Protein AF-A0A956MQ25-F1 (afdb_monomer)

Secondary structure (DSSP, 8-state):
-PPP--HHHHHTSSS-HHHHHHHHHHHHHHHHHHHHHHHHHHHHHHHTT---TT------TTTT---PPPHHHHHHHHHHTT------------

Foldseek 3Di:
DDDDDDLVLLVVLDVDSVVSVVQLVVQLVVVVVVVVVVVVVVVVVVVVVDPDDDDPDPPDPVNSVDDDDRSSVVSVVCSSVVVDDDDDDPPPPD

Mean predicted aligned error: 10.69 Å

Structure (mmCIF, N/CA/C/O backbone):
data_AF-A0A956MQ25-F1
#
_entry.id   AF-A0A956MQ25-F1
#
l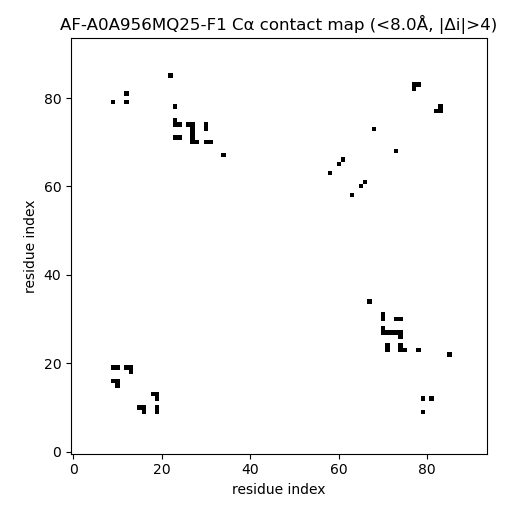oop_
_atom_site.group_PDB
_atom_site.id
_atom_site.type_symbol
_atom_site.label_atom_id
_atom_site.label_alt_id
_atom_site.label_comp_id
_atom_site.label_asym_id
_atom_site.label_entity_id
_atom_site.label_seq_id
_atom_site.pdbx_PDB_ins_code
_atom_site.Cartn_x
_atom_site.Cartn_y
_atom_site.Cartn_z
_atom_site.occupancy
_atom_site.B_iso_or_equiv
_atom_site.auth_seq_id
_atom_site.auth_comp_id
_atom_site.auth_asym_id
_atom_site.auth_atom_id
_atom_site.pdbx_PDB_model_num
ATOM 1 N N . MET A 1 1 ? -6.998 7.872 -11.657 1.00 57.50 1 MET A N 1
ATOM 2 C CA . MET A 1 1 ? -8.383 8.219 -11.265 1.00 57.50 1 MET A CA 1
ATOM 3 C C . MET A 1 1 ? -8.422 8.341 -9.746 1.00 57.50 1 MET A C 1
ATOM 5 O O . MET A 1 1 ? -7.732 7.563 -9.099 1.00 57.50 1 MET A O 1
ATOM 9 N N . VAL A 1 2 ? -9.102 9.340 -9.177 1.00 66.38 2 VAL A N 1
ATOM 10 C CA . VAL A 1 2 ? -9.271 9.445 -7.715 1.00 66.38 2 VAL A CA 1
ATOM 11 C C . VAL A 1 2 ? -10.537 8.679 -7.353 1.00 66.38 2 VAL A C 1
ATOM 13 O O . VAL A 1 2 ? -11.612 9.026 -7.831 1.00 66.38 2 VAL A O 1
ATOM 16 N N . GLU A 1 3 ? -10.391 7.626 -6.558 1.00 74.06 3 GLU A N 1
ATOM 17 C CA . GLU A 1 3 ? -11.501 6.822 -6.048 1.00 74.06 3 GLU A CA 1
ATOM 18 C C . GLU A 1 3 ? -11.773 7.201 -4.593 1.00 74.06 3 GLU A C 1
ATOM 20 O O . GLU A 1 3 ? -10.851 7.434 -3.810 1.00 74.06 3 GLU A O 1
ATOM 25 N N . THR A 1 4 ? -13.049 7.296 -4.235 1.00 76.81 4 THR A N 1
ATOM 26 C CA . THR A 1 4 ? -13.475 7.567 -2.862 1.00 76.81 4 THR A CA 1
ATOM 27 C C . THR A 1 4 ? -13.580 6.261 -2.093 1.00 76.81 4 THR A C 1
ATOM 29 O O . THR A 1 4 ? -14.266 5.341 -2.539 1.00 76.81 4 THR A O 1
ATOM 32 N N . ILE A 1 5 ? -12.958 6.201 -0.919 1.00 76.62 5 ILE A N 1
ATOM 33 C CA . ILE A 1 5 ? -13.015 5.030 -0.041 1.00 76.62 5 ILE A CA 1
ATOM 34 C C . ILE A 1 5 ? -13.914 5.332 1.150 1.00 76.62 5 ILE A C 1
ATOM 36 O O . ILE A 1 5 ? -13.858 6.415 1.731 1.00 76.62 5 ILE A O 1
ATOM 40 N N . ASP A 1 6 ? -14.744 4.356 1.509 1.00 81.44 6 ASP A N 1
ATOM 41 C CA . ASP A 1 6 ? -15.547 4.415 2.723 1.00 81.44 6 ASP A CA 1
ATOM 42 C C . ASP A 1 6 ? -14.660 4.141 3.945 1.00 81.44 6 ASP A C 1
ATOM 44 O O . ASP A 1 6 ? -14.132 3.039 4.110 1.00 81.44 6 ASP A O 1
ATOM 48 N N . LEU A 1 7 ? -14.517 5.145 4.811 1.00 78.44 7 LEU A N 1
ATOM 49 C CA . LEU A 1 7 ? -13.713 5.069 6.033 1.00 78.44 7 LEU A CA 1
ATOM 50 C C . LEU A 1 7 ? -14.191 3.969 6.988 1.00 78.44 7 LEU A C 1
ATOM 52 O O . LEU A 1 7 ? -13.385 3.441 7.751 1.00 78.44 7 LEU A O 1
ATOM 56 N N . LYS A 1 8 ? -15.474 3.586 6.936 1.00 81.56 8 LYS A N 1
ATOM 57 C CA . LYS A 1 8 ? -15.998 2.494 7.769 1.00 81.56 8 LYS A CA 1
ATOM 58 C C . LYS A 1 8 ? -15.327 1.165 7.446 1.00 81.56 8 LYS A C 1
ATOM 60 O O . LYS A 1 8 ? -14.968 0.443 8.364 1.00 81.56 8 LYS A O 1
ATOM 65 N N . LYS A 1 9 ? -15.071 0.896 6.163 1.00 82.56 9 LYS A N 1
ATOM 66 C CA . LYS A 1 9 ? -14.418 -0.343 5.713 1.00 82.56 9 LYS A CA 1
ATOM 67 C C . LYS A 1 9 ? -12.975 -0.453 6.198 1.00 82.56 9 LYS A C 1
ATOM 69 O O . LYS A 1 9 ? -12.501 -1.545 6.469 1.00 82.56 9 LYS A O 1
ATOM 74 N N . ILE A 1 10 ? -12.284 0.681 6.312 1.00 81.69 10 ILE A N 1
ATOM 75 C CA . ILE A 1 10 ? -10.927 0.732 6.870 1.00 81.69 10 ILE A CA 1
ATOM 76 C C . ILE A 1 10 ? -10.981 0.461 8.377 1.00 81.69 10 ILE A C 1
ATOM 78 O O . ILE A 1 10 ? -10.180 -0.306 8.897 1.00 81.69 10 ILE A O 1
ATOM 82 N N . ASN A 1 11 ? -11.958 1.053 9.066 1.00 80.31 11 ASN A N 1
ATOM 83 C CA . ASN A 1 11 ? -12.136 0.898 10.508 1.00 80.31 11 ASN A CA 1
ATOM 84 C C . ASN A 1 11 ? -12.633 -0.500 10.927 1.00 80.31 11 ASN A C 1
ATOM 86 O O . ASN A 1 11 ? -12.531 -0.854 12.090 1.00 80.3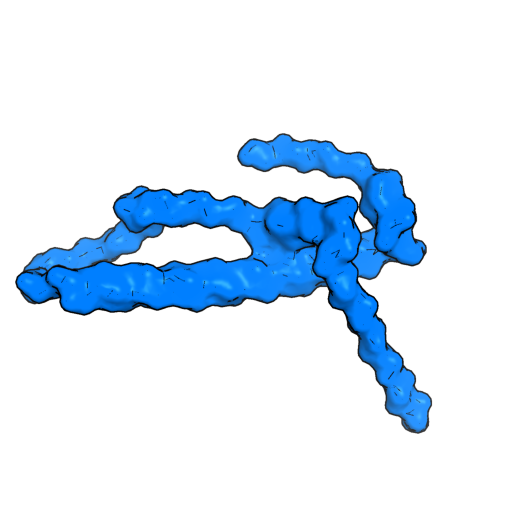1 11 ASN A O 1
ATOM 90 N N . GLU A 1 12 ? -13.193 -1.285 10.006 1.00 82.06 12 GLU A N 1
ATOM 91 C CA . GLU A 1 12 ? -13.533 -2.699 10.235 1.00 82.06 12 GLU A CA 1
ATOM 92 C C . GLU A 1 12 ? -12.301 -3.619 10.176 1.00 82.06 12 GLU A C 1
ATOM 94 O O . GLU A 1 12 ? -12.343 -4.722 10.713 1.00 82.06 12 GLU A O 1
ATOM 99 N N . LYS A 1 13 ? -11.215 -3.173 9.532 1.00 75.88 13 LYS A N 1
ATOM 100 C CA . LYS A 1 13 ? -9.998 -3.962 9.266 1.00 75.88 13 LYS A CA 1
ATOM 101 C C . LYS A 1 13 ? -8.826 -3.634 10.192 1.00 75.88 13 LYS A C 1
ATOM 103 O O . LYS A 1 13 ? -7.789 -4.281 10.110 1.00 75.88 13 LYS A O 1
ATOM 108 N N . ALA A 1 14 ? -8.969 -2.625 11.043 1.00 77.94 14 ALA A N 1
ATOM 109 C CA . ALA A 1 14 ? -7.968 -2.242 12.027 1.00 77.94 14 ALA A CA 1
ATOM 110 C C . ALA A 1 14 ? -8.646 -1.802 13.317 1.00 77.94 14 ALA A C 1
ATOM 112 O O . ALA A 1 14 ? -9.695 -1.159 13.283 1.00 77.94 14 ALA A O 1
ATOM 113 N N . ASP A 1 15 ? -7.991 -2.065 14.444 1.00 78.31 15 ASP A N 1
ATOM 114 C CA . ASP A 1 15 ? -8.472 -1.647 15.762 1.00 78.31 15 ASP A CA 1
ATOM 115 C C . ASP A 1 15 ? -8.577 -0.119 15.880 1.00 78.31 15 ASP A C 1
ATOM 117 O O . ASP A 1 15 ? -9.405 0.415 16.623 1.00 78.31 15 ASP A O 1
ATOM 121 N N . ASN A 1 16 ? -7.746 0.603 15.122 1.00 84.88 16 ASN A N 1
ATOM 122 C CA . ASN A 1 16 ? -7.738 2.054 15.081 1.00 84.88 16 ASN A CA 1
ATOM 123 C C . ASN A 1 16 ? -7.477 2.587 13.664 1.00 84.88 16 ASN A C 1
ATOM 125 O O . ASN A 1 16 ? -6.503 2.228 13.002 1.00 84.88 16 ASN A O 1
ATOM 129 N N . ILE A 1 17 ? -8.293 3.550 13.233 1.00 85.31 17 ILE A N 1
ATOM 130 C CA . ILE A 1 17 ? -8.127 4.247 11.953 1.00 85.31 17 ILE A CA 1
ATOM 131 C C . ILE A 1 17 ? -6.754 4.918 11.794 1.00 85.31 17 ILE A C 1
ATOM 133 O O . ILE A 1 17 ? -6.202 4.930 10.695 1.00 85.31 17 ILE A O 1
ATOM 137 N N . TYR A 1 18 ? -6.172 5.461 12.867 1.00 88.31 18 TYR A N 1
ATOM 138 C CA . TYR A 1 18 ? -4.845 6.084 12.803 1.00 88.31 18 TYR A CA 1
ATOM 139 C C . TYR A 1 18 ? -3.756 5.061 12.514 1.00 88.31 18 TYR A C 1
ATOM 141 O O . TYR A 1 18 ? -2.806 5.344 11.787 1.00 88.31 18 TYR A O 1
ATOM 149 N N . GLU A 1 19 ? -3.915 3.866 13.065 1.00 86.00 19 GLU A N 1
ATOM 150 C CA . GLU A 1 19 ? -2.990 2.777 12.843 1.00 86.00 19 GLU A CA 1
ATOM 151 C C . GLU A 1 19 ? -3.075 2.281 11.401 1.00 86.00 19 GLU A C 1
ATOM 153 O O . GLU A 1 19 ? -2.048 2.194 10.735 1.00 86.00 19 GLU A O 1
ATOM 158 N N . ALA A 1 20 ? -4.289 2.095 10.874 1.00 88.00 20 ALA A N 1
ATOM 159 C CA . ALA A 1 20 ? -4.494 1.779 9.463 1.00 88.00 20 ALA A CA 1
ATOM 160 C C . ALA A 1 20 ? -3.811 2.806 8.547 1.00 88.00 20 ALA A C 1
ATOM 162 O O . ALA A 1 20 ? -3.095 2.435 7.618 1.00 88.00 20 ALA A O 1
ATOM 163 N N . ILE A 1 21 ? -3.965 4.104 8.837 1.00 89.38 21 ILE A N 1
ATOM 164 C CA . ILE A 1 21 ? -3.317 5.177 8.068 1.00 89.38 21 ILE A CA 1
ATOM 165 C C . ILE A 1 21 ? -1.791 5.048 8.118 1.00 89.38 21 ILE A C 1
ATOM 167 O O . ILE A 1 21 ? -1.135 5.162 7.080 1.00 89.38 21 ILE A O 1
ATOM 171 N N . ILE A 1 22 ? -1.214 4.814 9.300 1.00 91.00 22 ILE A N 1
ATOM 172 C CA . ILE A 1 22 ? 0.237 4.661 9.454 1.00 91.00 22 ILE A CA 1
ATOM 173 C C . ILE A 1 22 ? 0.727 3.414 8.713 1.00 91.00 22 ILE A C 1
ATOM 175 O O . ILE A 1 22 ? 1.721 3.500 7.990 1.00 91.00 22 ILE A O 1
ATOM 179 N N . SER A 1 23 ? 0.035 2.286 8.838 1.00 90.19 23 SER A N 1
ATOM 180 C CA . SER A 1 23 ? 0.383 1.028 8.173 1.00 90.19 23 SER A CA 1
ATOM 181 C C . SER A 1 23 ? 0.356 1.172 6.651 1.00 90.19 23 SER A C 1
ATOM 183 O O . SER A 1 23 ? 1.352 0.866 5.991 1.00 90.19 23 SER A O 1
ATOM 185 N N . ILE A 1 24 ? -0.708 1.763 6.095 1.00 91.62 24 ILE A N 1
ATOM 186 C CA . ILE A 1 24 ? -0.817 2.064 4.658 1.00 91.62 24 ILE A CA 1
ATOM 187 C C . ILE A 1 24 ? 0.303 3.016 4.218 1.00 91.62 24 ILE A C 1
ATOM 189 O O . ILE A 1 24 ? 0.942 2.795 3.191 1.00 91.62 24 ILE A O 1
ATOM 193 N N . ALA A 1 25 ? 0.590 4.067 4.992 1.00 92.94 25 ALA A N 1
ATOM 194 C CA . ALA A 1 25 ? 1.633 5.031 4.648 1.00 92.94 25 ALA A CA 1
ATOM 195 C C . ALA A 1 25 ? 3.039 4.411 4.661 1.00 92.94 25 ALA A C 1
ATOM 197 O O . ALA A 1 25 ? 3.852 4.710 3.783 1.00 92.94 25 ALA A O 1
ATOM 198 N N . ARG A 1 26 ? 3.339 3.542 5.634 1.00 93.38 26 ARG A N 1
ATOM 199 C CA . ARG A 1 26 ? 4.614 2.810 5.698 1.00 93.38 26 ARG A CA 1
ATOM 200 C C . ARG A 1 26 ? 4.749 1.859 4.517 1.00 93.38 26 ARG A C 1
ATOM 202 O O . ARG A 1 26 ? 5.801 1.846 3.882 1.00 93.38 26 ARG A O 1
ATOM 209 N N . ARG A 1 27 ? 3.682 1.138 4.174 1.00 94.19 27 ARG A N 1
ATOM 210 C CA . ARG A 1 27 ? 3.671 0.247 3.012 1.00 94.19 27 ARG A CA 1
ATOM 211 C C . ARG A 1 27 ? 3.849 1.005 1.697 1.00 94.19 27 ARG A C 1
ATOM 213 O O . ARG A 1 27 ? 4.655 0.604 0.866 1.00 94.19 27 ARG A O 1
ATOM 220 N N . ALA A 1 28 ? 3.188 2.149 1.538 1.00 94.06 28 ALA A N 1
ATOM 221 C CA . ALA A 1 28 ? 3.349 2.995 0.357 1.00 94.06 28 ALA A CA 1
ATOM 222 C C . ALA A 1 28 ? 4.799 3.471 0.161 1.00 94.06 28 ALA A C 1
ATOM 224 O O . ALA A 1 28 ? 5.229 3.626 -0.979 1.00 94.06 28 ALA A O 1
ATOM 225 N N . ARG A 1 29 ? 5.562 3.685 1.244 1.00 94.06 29 ARG A N 1
ATOM 226 C CA . ARG A 1 29 ? 7.000 3.997 1.149 1.00 94.06 29 ARG A CA 1
ATOM 227 C C . ARG A 1 29 ? 7.816 2.807 0.658 1.00 94.06 29 ARG A C 1
ATOM 229 O O . ARG A 1 29 ? 8.608 2.997 -0.249 1.00 94.06 29 ARG A O 1
ATOM 236 N N . GLN A 1 30 ? 7.569 1.605 1.184 1.00 93.31 30 GLN A N 1
ATOM 237 C CA . GLN A 1 30 ? 8.237 0.388 0.700 1.00 93.31 30 GLN A CA 1
ATOM 238 C C . GLN A 1 30 ? 8.011 0.198 -0.802 1.00 93.31 30 GLN A C 1
ATOM 240 O O . GLN A 1 30 ? 8.962 0.043 -1.553 1.00 93.31 30 GLN A O 1
ATOM 245 N N . ILE A 1 31 ? 6.758 0.324 -1.250 1.00 93.62 31 ILE A N 1
ATOM 246 C CA . ILE A 1 31 ? 6.415 0.222 -2.672 1.00 93.62 31 ILE A CA 1
ATOM 247 C C . ILE A 1 31 ? 7.116 1.314 -3.484 1.00 93.62 31 ILE A C 1
ATOM 249 O O . ILE A 1 31 ? 7.566 1.056 -4.591 1.00 93.62 31 ILE A O 1
ATOM 253 N N . ASN A 1 32 ? 7.217 2.540 -2.965 1.00 91.94 32 ASN A N 1
ATOM 254 C CA . ASN A 1 32 ? 7.927 3.608 -3.663 1.00 91.94 32 ASN A CA 1
ATOM 255 C C . ASN A 1 32 ? 9.428 3.322 -3.796 1.00 91.94 32 ASN A C 1
ATOM 257 O O . ASN A 1 32 ? 9.985 3.563 -4.864 1.00 91.94 32 ASN A O 1
ATOM 261 N N . ASP A 1 33 ? 10.055 2.789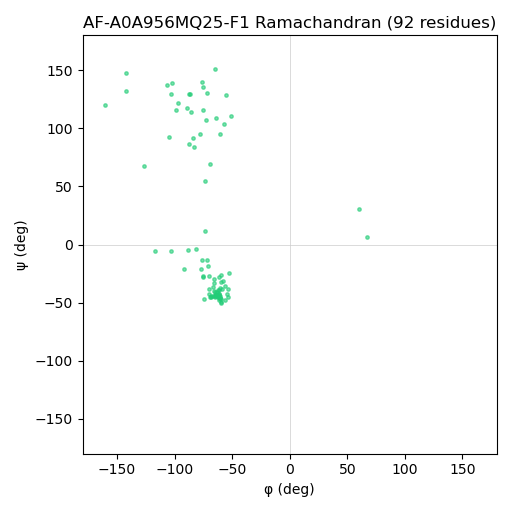 -2.748 1.00 92.88 33 ASP A N 1
ATOM 262 C CA . ASP A 1 33 ? 11.458 2.383 -2.778 1.00 92.88 33 ASP A CA 1
ATOM 263 C C . ASP A 1 33 ? 11.678 1.237 -3.779 1.00 92.88 33 ASP A C 1
ATOM 265 O O . ASP A 1 33 ? 12.601 1.313 -4.590 1.00 92.88 33 ASP A O 1
ATOM 269 N N . ASP A 1 34 ? 10.792 0.237 -3.796 1.00 91.50 34 ASP A N 1
ATOM 270 C CA . ASP A 1 34 ? 10.830 -0.878 -4.751 1.00 91.50 34 ASP A CA 1
ATOM 271 C C . ASP A 1 34 ? 10.665 -0.387 -6.198 1.00 91.50 34 ASP A C 1
ATOM 273 O O . ASP A 1 34 ? 11.420 -0.780 -7.089 1.00 91.50 34 ASP A O 1
ATOM 277 N N . GLN A 1 35 ? 9.705 0.513 -6.435 1.00 89.06 35 GLN A N 1
ATOM 278 C CA . GLN A 1 35 ? 9.496 1.135 -7.742 1.00 89.06 35 GLN A CA 1
ATOM 279 C C . GLN A 1 35 ? 10.726 1.939 -8.173 1.00 89.06 35 GLN A C 1
ATOM 281 O O . GLN A 1 35 ? 11.135 1.835 -9.324 1.00 89.06 35 GLN A O 1
ATOM 286 N N . ARG A 1 36 ? 11.347 2.703 -7.264 1.00 86.75 36 ARG A N 1
ATOM 287 C CA . ARG A 1 36 ? 12.571 3.466 -7.553 1.00 86.75 36 ARG A CA 1
ATOM 288 C C . ARG A 1 36 ? 13.718 2.548 -7.975 1.00 86.75 36 ARG A C 1
ATOM 290 O O . ARG A 1 36 ? 14.363 2.834 -8.974 1.00 86.75 36 ARG A O 1
ATOM 297 N N . VAL A 1 37 ? 13.943 1.448 -7.256 1.00 87.88 37 VAL A N 1
ATOM 298 C CA . VAL A 1 37 ? 14.983 0.464 -7.609 1.00 87.88 37 VAL A CA 1
ATOM 299 C C .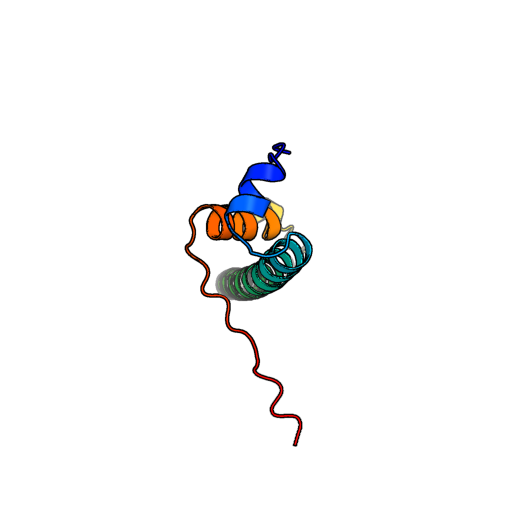 VAL A 1 37 ? 14.692 -0.187 -8.961 1.00 87.88 37 VAL A C 1
ATOM 301 O O . VAL A 1 37 ? 15.606 -0.379 -9.759 1.00 87.88 37 VAL A O 1
ATOM 304 N N . TYR A 1 38 ? 13.426 -0.512 -9.237 1.00 84.50 38 TYR A N 1
ATOM 305 C CA . TYR A 1 38 ? 13.021 -1.024 -10.544 1.00 84.50 38 TYR A CA 1
ATOM 306 C C . TYR A 1 38 ? 13.343 -0.019 -11.659 1.00 84.50 38 TYR A C 1
ATOM 308 O O . TYR A 1 38 ? 13.967 -0.397 -12.643 1.00 84.50 38 TYR A O 1
ATOM 316 N N . TYR A 1 39 ? 13.001 1.259 -11.472 1.00 79.00 39 TYR A N 1
ATOM 317 C CA . TYR A 1 39 ? 13.312 2.318 -12.433 1.00 79.00 39 TYR A CA 1
ATOM 318 C C . TYR A 1 39 ? 14.810 2.478 -12.679 1.00 79.00 39 TYR A C 1
ATOM 320 O O . TYR A 1 39 ? 15.225 2.477 -13.830 1.00 79.00 39 TYR A O 1
ATOM 328 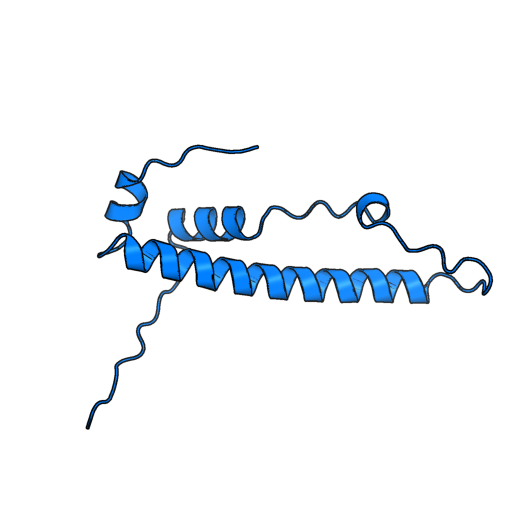N N . GLU A 1 40 ? 15.612 2.581 -11.617 1.00 82.06 40 GLU A N 1
ATOM 329 C CA . GLU A 1 40 ? 17.071 2.707 -11.731 1.00 82.06 40 GLU A CA 1
ATOM 330 C C . GLU A 1 40 ? 17.655 1.560 -12.561 1.00 82.06 40 GLU A C 1
ATOM 332 O O . GLU A 1 40 ? 18.458 1.795 -13.457 1.00 82.06 40 GLU A O 1
ATOM 337 N N . ARG A 1 41 ? 17.175 0.330 -12.343 1.00 81.56 41 ARG A N 1
ATOM 338 C CA . ARG A 1 41 ? 17.625 -0.832 -13.109 1.00 81.56 41 ARG A CA 1
ATOM 339 C C . ARG A 1 41 ? 17.223 -0.777 -14.582 1.00 81.56 41 ARG A C 1
ATOM 341 O O . ARG A 1 41 ? 18.025 -1.146 -15.431 1.00 81.56 41 ARG A O 1
ATOM 348 N N . GLU A 1 42 ? 15.986 -0.400 -14.891 1.00 74.81 42 GLU A N 1
ATOM 349 C CA . GLU A 1 42 ? 15.522 -0.351 -16.284 1.00 74.81 42 GLU A CA 1
ATOM 350 C C . GLU A 1 42 ? 16.203 0.790 -17.058 1.00 74.81 42 GLU A C 1
ATOM 352 O O . GLU A 1 42 ? 16.613 0.575 -18.194 1.00 74.81 42 GLU A O 1
ATOM 357 N N . THR A 1 43 ? 16.431 1.949 -16.428 1.00 71.44 43 THR A N 1
ATOM 358 C CA . THR A 1 43 ? 17.207 3.044 -17.034 1.00 71.44 43 THR A CA 1
ATOM 359 C C . THR A 1 43 ? 18.671 2.655 -17.254 1.00 71.44 43 THR A C 1
ATOM 361 O O . THR A 1 43 ? 19.189 2.868 -18.344 1.00 71.44 43 THR A O 1
ATOM 364 N N . GLU A 1 44 ? 19.335 2.026 -16.276 1.00 70.62 44 GLU A N 1
ATOM 365 C CA . GLU A 1 44 ? 20.714 1.535 -16.452 1.00 70.62 44 GLU A CA 1
ATOM 366 C C . GLU A 1 44 ? 20.821 0.501 -17.586 1.00 70.62 44 GLU A C 1
ATOM 368 O O . GLU A 1 44 ? 21.803 0.487 -18.328 1.00 70.62 44 GLU A O 1
ATOM 373 N N . LEU A 1 45 ? 19.819 -0.373 -17.744 1.00 61.50 45 LEU A N 1
ATOM 374 C CA 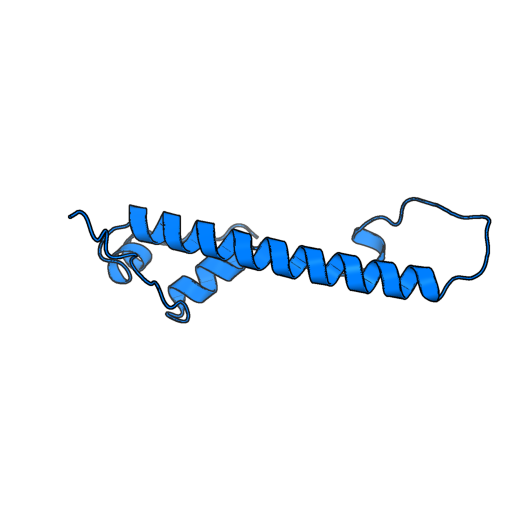. LEU A 1 45 ? 19.782 -1.334 -18.847 1.00 61.50 45 LEU A CA 1
ATOM 375 C C . LEU A 1 45 ? 19.676 -0.627 -20.202 1.00 61.50 45 LEU A C 1
ATOM 377 O O . LEU A 1 45 ? 20.432 -0.985 -21.103 1.00 61.50 45 LEU A O 1
ATOM 381 N N . GLU A 1 46 ? 18.815 0.383 -20.340 1.00 58.22 46 GLU A N 1
ATOM 382 C CA . GLU A 1 46 ? 18.709 1.179 -21.571 1.00 58.22 46 GLU A CA 1
ATOM 383 C C . GLU A 1 46 ? 20.017 1.914 -21.890 1.00 58.22 46 GLU A C 1
ATOM 385 O O . GLU A 1 46 ? 20.520 1.763 -23.005 1.00 58.22 46 GLU A O 1
ATOM 390 N N . GLU A 1 47 ? 20.641 2.572 -20.905 1.00 58.25 47 GLU A N 1
ATOM 391 C CA . GLU A 1 47 ? 21.936 3.258 -21.066 1.00 58.25 47 GLU A CA 1
ATOM 392 C C . GLU A 1 47 ? 23.059 2.315 -21.541 1.00 58.25 47 GLU A C 1
ATOM 394 O O . GLU A 1 47 ? 23.948 2.729 -22.282 1.00 58.25 47 GLU A O 1
ATOM 399 N N . THR A 1 48 ? 23.030 1.026 -21.177 1.00 56.47 48 THR A N 1
ATOM 400 C CA . THR A 1 48 ? 24.018 0.049 -21.684 1.00 56.47 48 THR A CA 1
ATOM 401 C C . THR A 1 48 ? 23.777 -0.404 -23.127 1.00 56.47 48 THR A C 1
ATOM 403 O O . THR A 1 48 ? 24.666 -1.022 -23.724 1.00 56.47 48 THR A O 1
ATOM 406 N N . THR A 1 49 ? 22.599 -0.126 -23.690 1.00 54.66 49 THR A N 1
ATOM 407 C CA . THR A 1 49 ? 22.218 -0.536 -25.053 1.00 54.66 49 THR A CA 1
ATOM 408 C C . THR A 1 49 ? 22.543 0.516 -26.113 1.00 54.66 49 THR A C 1
ATOM 410 O O . THR A 1 49 ? 22.721 0.135 -27.271 1.00 54.66 49 THR A O 1
ATOM 413 N N . ASP A 1 50 ? 22.714 1.783 -25.727 1.00 47.44 50 ASP A N 1
ATOM 414 C CA . ASP A 1 50 ? 23.043 2.884 -26.638 1.00 47.44 50 ASP A CA 1
ATOM 415 C C . ASP A 1 50 ? 24.517 3.303 -26.515 1.00 47.44 50 ASP A C 1
ATOM 417 O O . ASP A 1 50 ? 24.912 4.154 -25.722 1.00 47.44 50 ASP A O 1
ATOM 421 N N . PHE A 1 51 ? 25.358 2.695 -27.355 1.00 49.25 51 PHE A N 1
ATOM 422 C CA . PHE A 1 51 ? 26.643 3.277 -27.742 1.00 49.25 51 PHE A CA 1
ATOM 423 C C . PHE A 1 51 ? 26.411 4.255 -28.906 1.00 49.25 51 PHE A C 1
ATOM 425 O O . PHE A 1 51 ? 26.467 3.836 -30.060 1.00 49.25 51 PHE A O 1
ATOM 432 N N . ASP A 1 52 ? 26.176 5.536 -28.612 1.00 45.53 52 ASP A N 1
ATOM 433 C CA . ASP A 1 52 ? 26.652 6.667 -29.426 1.00 45.53 52 ASP A CA 1
ATOM 434 C C . ASP A 1 52 ? 26.638 7.963 -28.581 1.00 45.53 52 ASP A C 1
ATOM 436 O O . ASP A 1 52 ? 25.623 8.386 -28.037 1.00 45.53 52 ASP A O 1
ATOM 440 N N . ASP A 1 53 ? 27.819 8.563 -28.439 1.00 48.88 53 ASP A N 1
ATOM 441 C CA . ASP A 1 53 ? 28.258 9.492 -27.376 1.00 48.88 53 ASP A CA 1
ATOM 442 C C . ASP A 1 53 ? 27.673 10.932 -27.428 1.00 48.88 53 ASP A C 1
ATOM 444 O O . ASP A 1 53 ? 28.160 11.811 -26.715 1.00 48.88 53 ASP A O 1
ATOM 448 N N . ASP A 1 54 ? 26.655 11.223 -28.251 1.00 49.38 54 ASP A N 1
ATOM 449 C CA . ASP A 1 54 ? 26.281 12.615 -28.596 1.00 49.38 54 ASP A CA 1
ATOM 450 C C . ASP A 1 54 ? 24.872 13.088 -28.160 1.00 49.38 54 ASP A C 1
ATOM 452 O O . ASP A 1 54 ? 24.580 14.283 -28.258 1.00 49.38 54 ASP A O 1
ATOM 456 N N . GLU A 1 55 ? 24.010 12.231 -27.603 1.00 49.12 55 GLU A N 1
ATOM 457 C CA . GLU A 1 55 ? 22.650 12.608 -27.159 1.00 49.12 55 GLU A CA 1
ATOM 458 C C . GLU A 1 55 ? 22.382 12.210 -25.698 1.00 49.12 55 GLU A C 1
ATOM 460 O O . GLU A 1 55 ? 21.519 11.398 -25.386 1.00 49.12 55 GLU A O 1
ATOM 465 N N . LEU A 1 56 ? 23.067 12.856 -24.746 1.00 51.53 56 LEU A N 1
ATOM 466 C CA . LEU A 1 56 ? 22.608 12.896 -23.345 1.00 51.53 56 LEU A CA 1
ATOM 467 C C . LEU A 1 56 ? 21.401 13.844 -23.211 1.00 51.53 56 LEU A C 1
ATOM 469 O O . LEU A 1 56 ? 21.415 14.820 -22.449 1.00 51.53 56 LEU A O 1
ATOM 473 N N . GLU A 1 57 ? 20.361 13.600 -24.003 1.00 50.72 57 GLU A N 1
ATOM 474 C CA . GLU A 1 57 ? 19.059 14.209 -23.799 1.00 50.72 57 GLU A CA 1
ATOM 475 C C . GLU A 1 57 ? 18.446 13.556 -22.558 1.00 50.72 57 GLU A C 1
ATOM 477 O O . GLU A 1 57 ? 18.484 12.343 -22.379 1.00 50.72 57 GLU A O 1
ATOM 482 N N . LYS A 1 58 ? 17.956 14.378 -21.627 1.00 54.75 58 LYS A N 1
ATOM 483 C CA . LYS A 1 58 ? 17.340 13.899 -20.387 1.00 54.75 58 LYS A CA 1
ATOM 484 C C . LYS A 1 58 ? 16.189 12.969 -20.759 1.00 54.75 58 LYS A C 1
ATOM 486 O O . LYS A 1 58 ? 15.138 13.474 -21.148 1.00 54.75 58 LYS A O 1
ATOM 491 N N . ILE A 1 59 ? 16.391 11.661 -20.620 1.00 55.47 59 ILE A N 1
ATOM 492 C CA . ILE A 1 59 ? 15.358 10.648 -20.829 1.00 55.47 59 ILE A CA 1
ATOM 493 C C . ILE A 1 59 ? 14.142 11.074 -19.996 1.00 55.47 59 ILE A C 1
ATOM 495 O O . ILE A 1 59 ? 14.201 11.142 -18.763 1.00 55.47 59 ILE A O 1
ATOM 499 N N . ASN A 1 60 ? 13.062 11.481 -20.666 1.00 54.53 60 ASN A N 1
ATOM 500 C CA . ASN A 1 60 ? 11.831 11.846 -19.983 1.00 54.53 60 ASN A CA 1
ATOM 501 C C . ASN A 1 60 ? 11.154 10.551 -19.532 1.00 54.53 60 ASN A C 1
ATOM 503 O O . ASN A 1 60 ? 11.033 9.609 -20.308 1.00 54.53 60 ASN A O 1
ATOM 507 N N . LEU A 1 61 ? 10.663 10.515 -18.288 1.00 51.62 61 LEU A N 1
ATOM 508 C CA . LEU A 1 61 ? 9.978 9.344 -17.716 1.00 51.62 61 LEU A CA 1
ATOM 509 C C . LEU A 1 61 ? 8.816 8.820 -18.584 1.00 51.62 61 LEU A C 1
ATOM 511 O O . LEU A 1 61 ? 8.456 7.650 -18.478 1.00 51.62 61 LEU A O 1
ATOM 515 N N . ASP A 1 62 ? 8.227 9.683 -19.414 1.00 54.78 62 ASP A N 1
ATOM 516 C CA . ASP A 1 62 ? 7.123 9.334 -20.305 1.00 54.78 62 ASP A CA 1
ATOM 517 C C . ASP A 1 62 ? 7.580 8.513 -21.528 1.00 54.78 62 ASP A C 1
ATOM 519 O O . ASP A 1 62 ? 6.796 7.705 -22.031 1.00 54.78 62 ASP A O 1
ATOM 523 N N . ASP A 1 63 ? 8.837 8.654 -21.970 1.00 55.16 63 ASP A N 1
ATOM 524 C CA . ASP A 1 63 ? 9.379 7.935 -23.135 1.00 55.16 63 ASP A CA 1
ATOM 525 C C . ASP A 1 63 ? 9.673 6.458 -22.819 1.00 55.16 63 ASP A C 1
ATOM 527 O O . ASP A 1 63 ? 9.516 5.598 -23.683 1.00 55.16 63 ASP A O 1
ATOM 531 N N . ILE A 1 64 ? 9.969 6.141 -21.552 1.00 57.25 64 ILE A N 1
ATOM 532 C CA . ILE A 1 64 ? 10.218 4.768 -21.064 1.00 57.25 64 ILE A CA 1
ATOM 533 C C . ILE A 1 64 ? 8.904 3.947 -21.008 1.00 57.25 64 ILE A C 1
ATOM 535 O O . ILE A 1 64 ? 8.900 2.729 -20.844 1.00 57.25 64 ILE A O 1
ATOM 539 N N . GLY A 1 65 ? 7.732 4.588 -21.127 1.00 55.56 65 GLY A N 1
ATOM 540 C CA . GLY A 1 65 ? 6.428 3.907 -21.179 1.00 55.56 65 GLY A CA 1
ATOM 541 C C . GLY A 1 65 ? 5.994 3.202 -19.881 1.00 55.56 65 GLY A C 1
ATOM 542 O O . GLY A 1 65 ? 4.956 2.532 -19.851 1.00 55.56 65 GLY A O 1
ATOM 543 N N . VAL A 1 66 ? 6.742 3.352 -18.785 1.00 63.44 66 VAL A N 1
ATOM 544 C CA . VAL A 1 66 ? 6.472 2.665 -17.517 1.00 63.44 66 VAL A CA 1
ATOM 545 C C . VAL A 1 66 ? 5.499 3.480 -16.656 1.00 63.44 66 VAL A C 1
ATOM 547 O O . VAL A 1 66 ? 5.878 4.248 -15.769 1.00 63.44 66 VAL A O 1
ATOM 550 N N . ASN A 1 67 ? 4.203 3.279 -16.885 1.00 71.25 67 ASN A N 1
ATOM 551 C CA . ASN A 1 67 ? 3.145 3.871 -16.067 1.00 71.25 67 ASN A CA 1
ATOM 552 C C . ASN A 1 67 ? 2.892 3.032 -14.801 1.00 71.25 67 ASN A C 1
ATOM 554 O O . ASN A 1 67 ? 1.994 2.183 -14.778 1.00 71.25 67 ASN A O 1
ATOM 558 N N . LEU A 1 68 ? 3.684 3.245 -13.745 1.00 79.81 68 LEU A N 1
ATOM 559 C CA . LEU A 1 68 ? 3.451 2.566 -12.468 1.00 79.81 68 LEU A CA 1
ATOM 560 C C . LEU A 1 68 ? 2.264 3.187 -11.711 1.00 79.81 68 LEU A C 1
ATOM 562 O O . LEU A 1 68 ? 2.112 4.413 -11.659 1.00 79.81 68 LEU A O 1
ATOM 566 N N . PRO A 1 69 ? 1.413 2.362 -11.069 1.00 86.81 69 PRO A N 1
ATOM 567 C CA . PRO A 1 69 ? 0.344 2.882 -10.237 1.00 86.81 69 PRO A CA 1
ATOM 568 C C . PRO A 1 69 ? 0.920 3.626 -9.030 1.00 86.81 69 PRO A C 1
ATOM 570 O O . PRO A 1 69 ? 1.984 3.290 -8.507 1.00 86.81 69 PRO A O 1
ATOM 573 N N . LYS A 1 70 ? 0.167 4.617 -8.535 1.00 89.00 70 LYS A N 1
ATOM 574 C CA . LYS A 1 70 ? 0.558 5.379 -7.343 1.00 89.00 70 LYS A CA 1
ATOM 575 C C . LYS A 1 70 ? 0.801 4.425 -6.161 1.00 89.00 70 LYS A C 1
ATOM 577 O O . LYS A 1 70 ? -0.130 3.690 -5.820 1.00 89.00 70 LYS A O 1
ATOM 582 N N . PRO A 1 71 ? 1.948 4.512 -5.461 1.00 91.94 71 PRO A N 1
ATOM 583 C CA . PRO A 1 71 ? 2.263 3.637 -4.329 1.00 91.94 71 PRO A CA 1
ATOM 584 C C . PRO A 1 71 ? 1.175 3.614 -3.255 1.00 91.94 71 PRO A C 1
ATOM 586 O O . PRO A 1 71 ? 0.834 2.569 -2.717 1.00 91.94 71 PRO A O 1
ATOM 589 N N . SER A 1 72 ? 0.562 4.770 -2.987 1.00 90.19 72 SER A N 1
ATOM 590 C CA . SER A 1 72 ? -0.522 4.895 -2.009 1.00 90.19 72 SER A CA 1
ATOM 591 C C . SER A 1 72 ? -1.792 4.138 -2.404 1.00 90.19 72 SER A C 1
ATOM 593 O O . SER A 1 72 ? -2.532 3.725 -1.520 1.00 90.19 72 SER A O 1
ATOM 595 N N . LYS A 1 73 ? -2.062 3.970 -3.707 1.00 90.38 73 LYS A N 1
ATOM 596 C CA . LYS A 1 73 ? -3.205 3.179 -4.185 1.00 90.38 73 LYS A CA 1
ATOM 597 C C . LYS A 1 73 ? -2.919 1.690 -4.002 1.00 90.38 73 LYS A C 1
ATOM 599 O O . LYS A 1 73 ? -3.746 1.001 -3.432 1.00 90.38 73 LYS A O 1
ATOM 604 N N . ILE A 1 74 ? -1.727 1.240 -4.394 1.00 92.06 74 ILE A N 1
ATOM 605 C CA . ILE A 1 74 ? -1.308 -0.161 -4.238 1.00 92.06 74 ILE A CA 1
ATOM 606 C C . ILE A 1 74 ? -1.332 -0.561 -2.756 1.00 92.06 74 ILE A C 1
ATOM 608 O O . ILE A 1 74 ? -1.980 -1.534 -2.398 1.00 92.06 74 ILE A O 1
ATOM 612 N N . ALA A 1 75 ? -0.722 0.244 -1.880 1.00 91.88 75 ALA A N 1
ATOM 613 C CA . ALA A 1 75 ? -0.705 -0.015 -0.439 1.00 91.88 75 ALA A CA 1
ATOM 614 C C . ALA A 1 75 ? -2.109 -0.092 0.177 1.00 91.88 75 ALA A C 1
ATOM 616 O O . ALA A 1 75 ? -2.358 -0.874 1.090 1.00 91.88 75 ALA A O 1
ATOM 617 N N . LEU A 1 76 ? -3.021 0.758 -0.296 1.00 90.31 76 LEU A N 1
ATOM 618 C CA . LEU A 1 76 ? -4.405 0.741 0.149 1.00 90.31 76 LEU A CA 1
ATOM 619 C C . LEU A 1 76 ? -5.123 -0.521 -0.335 1.00 90.31 76 LEU A C 1
ATOM 621 O O . LEU A 1 76 ? -5.848 -1.128 0.446 1.00 90.31 76 LEU A O 1
ATOM 625 N N . ASP A 1 77 ? -4.942 -0.901 -1.597 1.00 91.00 77 ASP A N 1
ATOM 626 C CA . ASP A 1 77 ? -5.574 -2.088 -2.168 1.00 91.00 77 ASP A CA 1
ATOM 627 C C . ASP A 1 77 ? -5.091 -3.356 -1.435 1.00 91.00 77 ASP A C 1
ATOM 629 O O . ASP A 1 77 ? -5.920 -4.161 -1.015 1.00 91.00 77 ASP A O 1
ATOM 633 N N . GLU A 1 78 ? -3.787 -3.472 -1.157 1.00 91.12 78 GLU A N 1
ATOM 634 C CA . GLU A 1 78 ? -3.196 -4.558 -0.351 1.00 91.12 78 GLU A CA 1
ATOM 635 C C . GLU A 1 78 ? -3.735 -4.577 1.092 1.00 91.12 78 GLU A C 1
ATOM 637 O O . GLU A 1 78 ? -4.071 -5.634 1.630 1.00 91.12 78 GLU A O 1
ATOM 642 N N . PHE A 1 79 ? -3.873 -3.405 1.726 1.00 90.25 79 PHE A N 1
ATOM 643 C CA . PHE A 1 79 ? -4.481 -3.295 3.057 1.00 90.25 79 PHE A CA 1
ATOM 644 C C . PHE A 1 79 ? -5.940 -3.771 3.044 1.00 90.25 79 PHE A C 1
ATOM 646 O O . PHE A 1 79 ? -6.379 -4.515 3.919 1.00 90.25 79 PHE A O 1
ATOM 653 N N . MET A 1 80 ? -6.704 -3.369 2.028 1.00 88.12 80 MET A N 1
ATOM 654 C CA . MET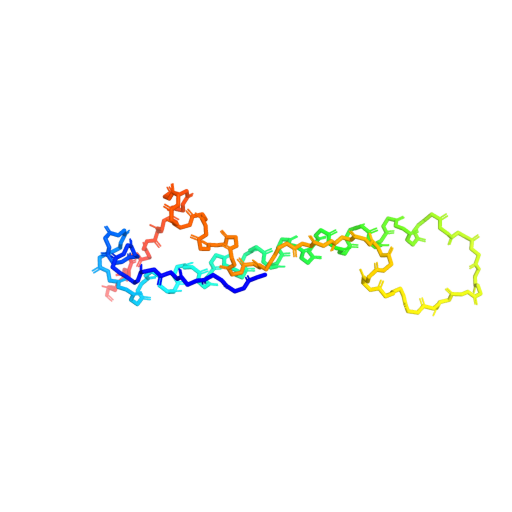 A 1 80 ? -8.107 -3.754 1.881 1.00 88.12 80 MET A CA 1
ATOM 655 C C . MET A 1 80 ? -8.264 -5.237 1.530 1.00 88.12 80 MET A C 1
ATOM 657 O O . MET A 1 80 ? -9.283 -5.828 1.891 1.00 88.12 80 MET A O 1
ATOM 661 N N . ALA A 1 81 ? -7.272 -5.844 0.885 1.00 90.00 81 ALA A N 1
ATOM 662 C CA . ALA A 1 81 ? -7.219 -7.272 0.592 1.00 90.00 81 ALA A CA 1
ATOM 663 C C . ALA A 1 81 ? -6.739 -8.138 1.776 1.00 90.00 81 ALA A C 1
ATOM 665 O O . ALA A 1 81 ? -6.786 -9.358 1.663 1.00 90.00 81 ALA A O 1
ATOM 666 N N . GLU A 1 82 ? -6.341 -7.537 2.909 1.00 85.00 82 GLU A N 1
ATOM 667 C CA . GLU A 1 82 ? -5.746 -8.241 4.067 1.00 85.00 82 GLU A CA 1
ATOM 668 C C . GLU A 1 82 ? -4.445 -8.988 3.717 1.00 85.00 82 GLU A C 1
ATOM 670 O O . GLU A 1 82 ? -4.095 -9.995 4.326 1.00 85.00 82 GLU A O 1
ATOM 675 N N . GLU A 1 83 ? -3.691 -8.467 2.746 1.00 89.00 83 GLU A N 1
ATOM 676 C CA . GLU A 1 83 ? -2.406 -9.036 2.312 1.00 89.00 83 GLU A CA 1
ATOM 677 C C . GLU A 1 83 ? -1.216 -8.500 3.128 1.00 89.00 83 GLU A C 1
ATOM 679 O O . GLU A 1 83 ? -0.076 -8.936 2.955 1.00 89.00 83 GLU A O 1
ATOM 684 N N . LEU A 1 84 ? -1.468 -7.547 4.031 1.00 84.31 84 LEU A N 1
ATOM 685 C CA . LEU A 1 84 ? -0.450 -6.906 4.855 1.00 84.31 84 LEU A CA 1
ATOM 686 C C . LEU A 1 84 ? -0.351 -7.549 6.236 1.00 84.31 84 LEU A C 1
ATOM 688 O O . LEU A 1 84 ? -1.288 -7.501 7.028 1.00 84.31 84 LEU A O 1
ATOM 692 N N . ASN A 1 85 ? 0.841 -8.049 6.560 1.00 84.25 85 ASN A N 1
ATOM 693 C CA . ASN A 1 85 ? 1.189 -8.441 7.921 1.00 84.25 85 ASN A CA 1
ATOM 694 C C . ASN A 1 85 ? 1.707 -7.216 8.683 1.00 84.25 85 ASN A C 1
ATOM 696 O O . ASN A 1 85 ? 2.757 -6.663 8.347 1.00 84.25 85 ASN A O 1
ATOM 700 N N . ILE A 1 86 ? 0.956 -6.784 9.695 1.00 82.69 86 ILE A N 1
ATOM 701 C CA . ILE A 1 86 ? 1.320 -5.663 10.564 1.00 82.69 86 ILE A CA 1
ATOM 702 C C . ILE A 1 86 ? 1.918 -6.239 11.844 1.00 82.69 86 ILE A C 1
ATOM 704 O O . ILE A 1 86 ? 1.241 -6.923 12.606 1.00 82.69 86 ILE A O 1
ATOM 708 N N . GLU A 1 87 ? 3.196 -5.955 12.075 1.00 83.88 87 GLU A N 1
ATOM 709 C CA . GLU A 1 87 ? 3.887 -6.334 13.303 1.00 83.88 87 GLU A CA 1
ATOM 710 C C . GLU A 1 87 ? 4.042 -5.120 14.219 1.00 83.88 87 GLU A C 1
ATOM 712 O O . GLU A 1 87 ? 4.529 -4.057 13.813 1.00 83.88 87 GLU A O 1
ATOM 717 N N . TYR A 1 88 ? 3.648 -5.297 15.478 1.00 80.56 88 TYR A N 1
ATOM 718 C CA . TYR A 1 88 ? 3.880 -4.319 16.529 1.00 80.56 88 TYR A CA 1
ATOM 719 C C . TYR A 1 88 ? 5.238 -4.586 17.153 1.00 80.56 88 TYR A C 1
ATOM 721 O O . TYR A 1 88 ? 5.546 -5.705 17.563 1.00 80.56 88 TYR A O 1
ATOM 729 N N . VAL A 1 89 ? 6.051 -3.540 17.247 1.00 81.88 89 VAL A N 1
ATOM 730 C CA . VAL A 1 89 ? 7.256 -3.608 18.064 1.00 81.88 89 VAL A CA 1
ATOM 731 C C . VAL A 1 89 ? 6.783 -3.575 19.510 1.00 81.88 89 VAL A C 1
ATOM 733 O O . VAL A 1 89 ? 6.304 -2.542 19.975 1.00 81.88 89 VAL A O 1
ATOM 736 N N . GLU A 1 90 ? 6.859 -4.710 20.206 1.00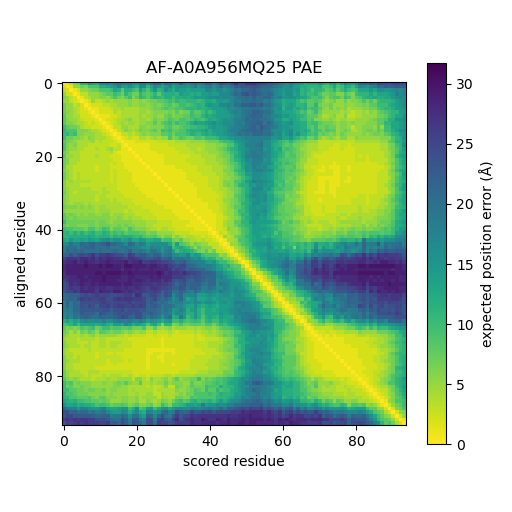 75.88 90 GLU A N 1
ATOM 737 C CA . GLU A 1 90 ? 6.686 -4.708 21.653 1.00 75.88 90 GLU A CA 1
ATOM 738 C C . GLU A 1 90 ? 7.828 -3.893 22.257 1.00 75.88 90 GLU A C 1
ATOM 740 O O . GLU A 1 90 ? 8.999 -4.290 22.244 1.00 75.88 90 GLU A O 1
ATOM 745 N N . ASP A 1 91 ? 7.466 -2.715 22.753 1.00 64.56 91 ASP A N 1
ATOM 74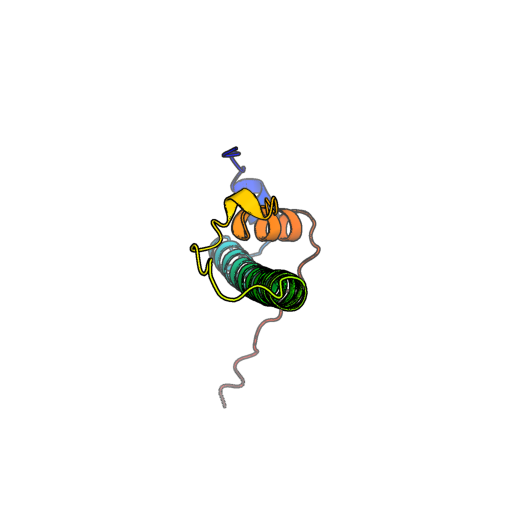6 C CA . ASP A 1 91 ? 8.322 -1.871 23.562 1.00 64.56 91 ASP A CA 1
ATOM 747 C C . ASP A 1 91 ? 8.690 -2.671 24.820 1.00 64.56 91 ASP A C 1
ATOM 749 O O . ASP A 1 91 ? 7.952 -2.717 25.804 1.00 64.56 91 ASP A O 1
ATOM 753 N N . ASN A 1 92 ? 9.847 -3.339 24.782 1.00 56.06 92 ASN A N 1
ATOM 754 C CA . ASN A 1 92 ? 10.507 -3.885 25.964 1.00 56.06 92 ASN A CA 1
ATOM 755 C C . ASN A 1 92 ? 11.025 -2.704 26.798 1.00 56.06 92 ASN A C 1
ATOM 757 O O . ASN A 1 92 ? 12.226 -2.437 26.865 1.00 56.06 92 ASN A O 1
ATOM 761 N N . VAL A 1 93 ? 10.097 -1.956 27.390 1.00 55.19 93 VAL A N 1
ATOM 762 C CA . VAL A 1 93 ? 10.384 -0.935 28.391 1.00 55.19 93 VAL A CA 1
ATOM 763 C C . VAL A 1 93 ? 10.636 -1.685 29.692 1.00 55.19 93 VAL A C 1
ATOM 765 O O . VAL A 1 93 ? 9.707 -2.089 30.388 1.00 55.19 93 VAL A O 1
ATOM 768 N N . ASN A 1 94 ? 11.917 -1.933 29.950 1.00 44.09 94 ASN A N 1
ATOM 769 C CA . ASN A 1 94 ? 12.441 -2.368 31.241 1.00 44.09 94 ASN A CA 1
ATOM 770 C C . ASN A 1 94 ? 12.720 -1.135 32.110 1.00 44.09 94 ASN A C 1
ATOM 772 O O . ASN A 1 94 ? 13.292 -0.165 31.557 1.00 44.09 94 ASN A O 1
#

pLDDT: mean 76.18, std 15.35, range [44.09, 94.19]

Nearest PDB structures (foldseek):
  8dy7-assembly1_E  TM=6.542E-01  e=1.401E-02  Streptomyces venezuelae
  7p5x-assembly1_AE  TM=6.505E-01  e=1.085E-01  Mycolicibacterium smegmatis MC2 155
  6c04-assembly1_E  TM=5.761E-01  e=6.100E-02  Mycobacterium tuberculosis
  6m7j-assembly1_E  TM=5.752E-01  e=7.879E-02  Mycobacterium tuberculosis

Sequence (94 aa):
MVETIDLKKINEKADNIYEAIISIARRARQINDDQRVYYERETELEETTDFDDDELEKINLDDIGVNLPKPSKIALDEFMAEELNIEYVEDNVN

Solvent-accessible surface area (backbone atoms only — not comparable to full-atom values): 6052 Å² total; per-residue (Å²): 135,93,79,88,77,66,66,66,67,53,45,75,75,30,100,40,59,70,54,48,52,50,54,31,53,55,43,16,49,53,47,45,52,53,50,49,54,50,48,54,52,54,51,54,55,52,60,72,70,61,90,68,100,83,68,91,63,81,81,51,74,74,78,74,64,71,83,73,78,59,34,63,57,55,25,43,53,38,54,75,68,67,72,62,87,84,80,79,80,79,79,82,79,124

Radius of gyration: 19.17 Å; Cα contacts (8 Å, |Δi|>4): 37; chains: 1; bounding box: 44×23×61 Å